Protein AF-A0A6G0J2D1-F1 (afdb_monomer_lite)

Organism: Larimichthys crocea (NCBI:txid215358)

Radius of gyration: 18.96 Å; chains: 1; bounding box: 69×43×44 Å

Sequence (160 aa):
MNDGLHVEVLFNKSWKICEEFKRITTVSLESTFLAKLDQCTPKLMALTQSKGGAAGLKMRHIKDMLLEDNTVERRREVAIRYLIVYLGEKEEELFKQYSDVEELDTDLLMQVMKIAIIGDRATIVVEGTKVLQRTHETNLTFHAPDLTRDVSPIHLGLVL

Secondary structure (DSSP, 8-state):
--SHHHHHHHHHHHHHHHHHHHHHHSS-HHHHHHHHHHHHHHHHHHGGGG--HHHHHHHHHHHHHHHH---HHHHHHHHHHHHHHHHT--HHHHEEEESSHHHHHHHGGG-SEEEEEETTEEEEEETTEEEE---SS-----PPP-GGG-----------

Foldseek 3Di:
DCPPPVVVVLVVPLVCVQVVCCVVVVDRPVVVVLVVLLVCLVVLLVCLVVDDDPLNVVLVLLVCQCVVPVDSQSSSLSSVCSVCSVVVHDLVLAEDEDQDVVRCLVCLQVDQWYFYDHPQDTFIRHNSGGNDDDDPDDDHTHDDRPPPPPDDPPPPPDDD

pLDDT: mean 75.9, std 18.06, range [34.91, 93.0]

Structure (mmCIF, N/CA/C/O backbone):
data_AF-A0A6G0J2D1-F1
#
_entry.id   AF-A0A6G0J2D1-F1
#
loop_
_atom_site.group_PDB
_atom_site.id
_atom_site.type_symbol
_atom_site.label_atom_id
_atom_site.label_alt_id
_atom_site.label_comp_id
_atom_site.label_asym_id
_atom_site.label_entity_id
_atom_site.label_seq_id
_atom_site.pdbx_PDB_ins_code
_atom_site.Cartn_x
_atom_site.Cartn_y
_atom_site.Cartn_z
_atom_site.occupancy
_atom_site.B_iso_or_equiv
_atom_site.auth_seq_id
_atom_site.auth_comp_id
_atom_site.auth_asym_id
_atom_site.auth_atom_id
_atom_site.pdbx_PDB_model_num
ATOM 1 N N . MET A 1 1 ? 30.981 12.252 -2.580 1.00 36.47 1 MET A N 1
ATOM 2 C CA . MET A 1 1 ? 31.331 11.515 -3.821 1.00 36.47 1 MET A CA 1
ATOM 3 C C . MET A 1 1 ? 31.354 10.010 -3.545 1.00 36.47 1 MET A C 1
ATOM 5 O O . MET A 1 1 ? 32.344 9.340 -3.792 1.00 36.47 1 MET A O 1
ATOM 9 N N . ASN A 1 2 ? 30.265 9.476 -2.998 1.00 43.22 2 ASN A N 1
ATOM 10 C CA . ASN A 1 2 ? 29.902 8.057 -3.044 1.00 43.22 2 ASN A CA 1
ATOM 11 C C . ASN A 1 2 ? 28.375 7.849 -2.901 1.00 43.22 2 ASN A C 1
ATOM 13 O O . ASN A 1 2 ? 27.895 6.793 -2.510 1.00 43.22 2 ASN A O 1
ATOM 17 N N . ASP A 1 3 ? 27.616 8.890 -3.229 1.00 50.34 3 ASP A N 1
ATOM 18 C CA . ASP A 1 3 ? 26.204 9.089 -2.923 1.00 50.34 3 ASP A CA 1
ATOM 19 C C . ASP A 1 3 ? 25.314 8.516 -4.053 1.00 50.34 3 ASP A C 1
ATOM 21 O O . ASP A 1 3 ? 24.164 8.148 -3.841 1.00 50.34 3 ASP A O 1
ATOM 25 N N . GLY A 1 4 ? 25.868 8.394 -5.269 1.00 41.75 4 GLY A N 1
ATOM 26 C CA . GLY A 1 4 ? 25.151 7.930 -6.464 1.00 41.75 4 GLY A CA 1
ATOM 27 C C . GLY A 1 4 ? 25.092 6.409 -6.637 1.00 41.75 4 GLY A C 1
ATOM 28 O O . GLY A 1 4 ? 24.157 5.901 -7.249 1.00 41.75 4 GLY A O 1
ATOM 29 N N . LEU A 1 5 ? 26.041 5.661 -6.061 1.00 41.81 5 LEU A N 1
ATOM 30 C CA . LEU A 1 5 ? 26.138 4.210 -6.269 1.00 41.81 5 LEU A CA 1
ATOM 31 C C . LEU A 1 5 ? 25.053 3.432 -5.501 1.00 41.81 5 LEU A C 1
ATOM 33 O O . LEU A 1 5 ? 24.626 2.362 -5.924 1.00 41.81 5 LEU A O 1
ATOM 37 N N . HIS A 1 6 ? 24.585 3.969 -4.372 1.00 49.09 6 HIS A N 1
ATOM 38 C CA . HIS A 1 6 ? 23.617 3.287 -3.508 1.00 49.09 6 HIS A CA 1
ATOM 39 C C . HIS A 1 6 ? 22.182 3.361 -4.057 1.00 49.09 6 HIS A C 1
ATOM 41 O O . HIS A 1 6 ? 21.407 2.412 -3.915 1.00 49.09 6 HIS A O 1
ATOM 47 N N . VAL A 1 7 ? 21.843 4.461 -4.737 1.00 46.50 7 VAL A N 1
ATOM 48 C CA . VAL A 1 7 ? 20.530 4.666 -5.371 1.00 46.50 7 VAL A CA 1
ATOM 49 C C . VAL A 1 7 ? 20.382 3.781 -6.612 1.00 46.50 7 VAL A C 1
ATOM 51 O O . VAL A 1 7 ? 19.341 3.154 -6.807 1.00 46.50 7 VAL A O 1
ATOM 54 N N . GLU A 1 8 ? 21.446 3.644 -7.407 1.00 41.06 8 GLU A N 1
ATOM 55 C CA . GLU A 1 8 ? 21.453 2.816 -8.619 1.00 41.06 8 GLU A CA 1
ATOM 56 C C . GLU A 1 8 ? 21.335 1.313 -8.300 1.00 41.06 8 GLU A C 1
ATOM 58 O O . GLU A 1 8 ? 20.630 0.572 -8.987 1.00 41.06 8 GLU A O 1
ATOM 63 N N . VAL A 1 9 ? 21.946 0.854 -7.201 1.00 46.97 9 VAL A N 1
ATOM 64 C CA . VAL A 1 9 ? 21.872 -0.552 -6.761 1.00 46.97 9 VAL A CA 1
ATOM 65 C C . VAL A 1 9 ? 20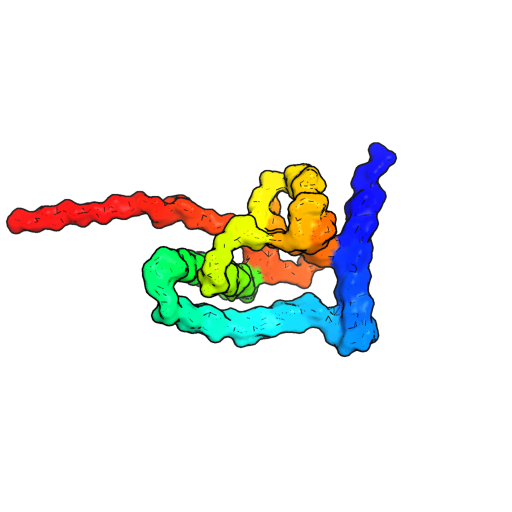.478 -0.930 -6.243 1.00 46.97 9 VAL A C 1
ATOM 67 O O . VAL A 1 9 ? 20.034 -2.057 -6.478 1.00 46.97 9 VAL A O 1
ATOM 70 N N . LEU A 1 10 ? 19.770 -0.016 -5.570 1.00 46.50 10 LEU A N 1
ATOM 71 C CA . LEU A 1 10 ? 18.407 -0.264 -5.078 1.00 46.50 10 LEU A CA 1
ATOM 72 C C . LEU A 1 10 ? 17.378 -0.252 -6.215 1.00 46.50 10 LEU A C 1
ATOM 74 O O . LEU A 1 10 ? 16.563 -1.172 -6.298 1.00 46.50 10 LEU A O 1
ATOM 78 N N . PHE A 1 11 ? 17.480 0.712 -7.135 1.00 50.34 11 PHE A N 1
ATOM 79 C CA . PHE A 1 11 ? 16.632 0.791 -8.331 1.00 50.34 11 PHE A CA 1
ATOM 80 C C . PHE A 1 11 ? 16.737 -0.476 -9.202 1.00 50.34 11 PHE A C 1
ATOM 82 O O . PHE A 1 11 ? 15.752 -0.969 -9.749 1.00 50.34 11 PHE A O 1
ATOM 89 N N . ASN A 1 12 ? 17.931 -1.069 -9.260 1.00 56.00 12 ASN A N 1
ATOM 90 C CA . ASN A 1 12 ? 18.205 -2.276 -10.033 1.00 56.00 12 ASN A CA 1
ATOM 91 C C . ASN A 1 12 ? 17.481 -3.526 -9.490 1.00 56.00 12 ASN A C 1
ATOM 93 O O . ASN A 1 12 ? 17.122 -4.415 -10.259 1.00 56.00 12 ASN A O 1
ATOM 97 N N . LYS A 1 13 ? 17.247 -3.634 -8.176 1.00 61.44 13 LYS A N 1
ATOM 98 C CA . LYS A 1 13 ? 16.689 -4.865 -7.583 1.00 61.44 13 LYS A CA 1
ATOM 99 C C . LYS A 1 13 ? 15.203 -5.052 -7.873 1.00 61.44 13 LYS A C 1
ATOM 101 O O . LYS A 1 13 ? 14.781 -6.167 -8.169 1.00 61.44 13 LYS A O 1
ATOM 106 N N . SER A 1 14 ? 14.415 -3.989 -7.794 1.00 64.06 14 SER A N 1
ATOM 107 C CA . SER A 1 14 ? 12.964 -4.081 -7.951 1.00 64.06 14 SER A CA 1
ATOM 108 C C . SER A 1 14 ? 12.528 -4.216 -9.405 1.00 64.06 14 SER A C 1
ATOM 110 O O . SER A 1 14 ? 11.721 -5.089 -9.725 1.00 64.06 14 SER A O 1
ATOM 112 N N . TRP A 1 15 ? 13.155 -3.444 -10.296 1.00 68.94 15 TRP A N 1
ATOM 113 C CA . TRP A 1 15 ? 13.027 -3.609 -11.741 1.00 68.94 15 TRP A CA 1
ATOM 114 C C . TRP A 1 15 ? 13.345 -5.047 -12.164 1.00 68.94 15 TRP A C 1
ATOM 116 O O . TRP A 1 15 ? 12.557 -5.666 -12.880 1.00 68.94 15 TRP A O 1
ATOM 126 N N . LYS A 1 16 ? 14.445 -5.616 -11.643 1.00 74.62 16 LYS A N 1
ATOM 127 C CA . LYS A 1 16 ? 14.799 -7.020 -11.882 1.00 74.62 16 LYS A CA 1
ATOM 128 C C . LYS A 1 16 ? 13.681 -7.961 -11.465 1.00 74.62 16 LYS A C 1
ATOM 130 O O . LYS A 1 16 ? 13.305 -8.801 -12.261 1.00 74.62 16 LYS A O 1
ATOM 135 N N . ILE A 1 17 ? 13.095 -7.823 -10.277 1.00 78.19 17 ILE A N 1
ATOM 136 C CA . ILE A 1 17 ? 11.993 -8.711 -9.858 1.00 78.19 17 ILE A CA 1
ATOM 137 C C . ILE A 1 17 ? 10.827 -8.650 -10.854 1.00 78.19 17 ILE A C 1
ATOM 139 O O . ILE A 1 17 ? 10.325 -9.695 -11.269 1.00 78.19 17 ILE A O 1
ATOM 143 N N . CYS A 1 18 ? 10.422 -7.451 -11.278 1.00 78.44 18 CYS A N 1
ATOM 144 C CA . CYS A 1 18 ? 9.343 -7.281 -12.250 1.00 78.44 18 CYS A CA 1
ATOM 145 C C . CYS A 1 18 ? 9.682 -7.888 -13.623 1.00 78.44 18 CYS A C 1
ATOM 147 O O . CYS A 1 18 ? 8.833 -8.562 -14.215 1.00 78.44 18 CYS A O 1
ATOM 149 N N . GLU A 1 19 ? 10.904 -7.693 -14.123 1.00 82.62 19 GLU A N 1
ATOM 150 C CA . GLU A 1 19 ? 11.353 -8.279 -15.391 1.00 82.62 19 GLU A CA 1
ATOM 151 C C . GLU A 1 19 ? 11.512 -9.795 -15.322 1.00 82.62 19 GLU A C 1
ATOM 153 O O . GLU A 1 19 ? 11.042 -10.496 -16.216 1.00 82.62 19 GLU A O 1
ATOM 158 N N . GLU A 1 20 ? 12.125 -10.318 -14.263 1.00 83.69 20 GLU A N 1
ATOM 159 C CA . GLU A 1 20 ? 12.314 -11.753 -14.055 1.00 83.69 20 GLU A CA 1
ATOM 160 C C . GLU A 1 20 ? 10.958 -12.454 -13.931 1.00 83.69 20 GLU A C 1
ATOM 162 O O . GLU A 1 20 ? 10.719 -13.471 -14.588 1.00 83.69 20 GLU A O 1
ATOM 167 N N . PHE A 1 21 ? 10.033 -11.869 -13.158 1.00 83.81 21 PHE A N 1
ATOM 168 C CA . PHE A 1 21 ? 8.664 -12.361 -13.051 1.00 83.81 21 PHE A CA 1
ATOM 169 C C . PHE A 1 21 ? 7.990 -12.380 -14.423 1.00 83.81 21 PHE A C 1
ATOM 171 O O . PHE A 1 21 ? 7.428 -13.406 -14.813 1.00 83.81 21 PHE A O 1
ATOM 178 N N . LYS A 1 22 ? 8.087 -11.288 -15.192 1.00 84.56 22 LYS A N 1
ATOM 179 C CA . LYS A 1 22 ? 7.507 -11.207 -16.538 1.00 84.56 22 LYS A CA 1
ATOM 180 C C . LYS A 1 22 ? 8.147 -12.197 -17.504 1.00 84.56 22 LYS A C 1
ATOM 182 O O . LYS A 1 22 ? 7.429 -12.804 -18.291 1.00 84.56 22 LYS A O 1
ATOM 187 N N . ARG A 1 23 ? 9.462 -12.402 -17.452 1.00 90.81 23 ARG A N 1
ATOM 188 C CA . ARG A 1 23 ? 10.163 -13.342 -18.335 1.00 90.81 23 ARG A CA 1
ATOM 189 C C . ARG A 1 23 ? 9.748 -14.787 -18.064 1.00 90.81 23 ARG A C 1
ATOM 191 O O . ARG A 1 23 ? 9.549 -15.535 -19.014 1.00 90.81 23 ARG A O 1
ATOM 198 N N . ILE A 1 24 ? 9.611 -15.172 -16.794 1.00 91.44 24 ILE A N 1
ATOM 199 C CA . ILE A 1 24 ? 9.246 -16.541 -16.397 1.00 91.44 24 ILE A CA 1
ATOM 200 C C . ILE A 1 24 ? 7.757 -16.804 -16.626 1.00 91.44 24 ILE A C 1
ATOM 202 O O . ILE A 1 24 ? 7.383 -17.835 -17.176 1.00 91.44 24 ILE A O 1
ATOM 206 N N . THR A 1 25 ? 6.899 -15.882 -16.188 1.00 86.25 25 THR A N 1
ATOM 207 C CA . THR A 1 25 ? 5.444 -16.097 -16.173 1.00 86.25 25 THR A CA 1
ATOM 208 C C . THR A 1 25 ? 4.751 -15.607 -17.438 1.00 86.25 25 THR A C 1
ATOM 210 O O . THR A 1 25 ? 3.581 -15.916 -17.639 1.00 86.25 25 THR A O 1
ATOM 213 N N . THR A 1 26 ? 5.437 -14.831 -18.284 1.00 87.19 26 THR A N 1
ATOM 214 C CA . THR A 1 26 ? 4.877 -14.042 -19.403 1.00 87.19 26 THR A CA 1
ATOM 215 C C . THR A 1 26 ? 3.864 -12.969 -18.982 1.00 87.19 26 THR A C 1
ATOM 217 O O . THR A 1 26 ? 3.297 -12.274 -19.824 1.00 87.19 26 THR A O 1
ATOM 220 N N . VAL A 1 27 ? 3.671 -12.775 -17.674 1.00 86.50 27 VAL A N 1
ATOM 221 C CA . VAL A 1 27 ? 2.679 -11.879 -17.078 1.00 86.50 27 VAL A CA 1
ATOM 222 C C . VAL A 1 27 ? 3.387 -10.703 -16.408 1.00 86.50 27 VAL A C 1
ATOM 224 O O . VAL A 1 27 ? 4.333 -10.877 -15.648 1.00 86.50 27 VAL A O 1
ATOM 227 N N . SER A 1 28 ? 2.931 -9.474 -16.660 1.00 83.88 28 SER A N 1
ATOM 228 C CA . SER A 1 28 ? 3.443 -8.300 -15.939 1.00 83.88 28 SER A CA 1
ATOM 229 C C . SER A 1 28 ? 2.853 -8.266 -14.528 1.00 83.88 28 SER A C 1
ATOM 231 O O . SER A 1 28 ? 1.637 -8.143 -14.370 1.00 83.88 28 SER A O 1
ATOM 233 N N . LEU A 1 29 ? 3.718 -8.363 -13.512 1.00 80.88 29 LEU A N 1
ATOM 234 C CA . LEU A 1 29 ? 3.322 -8.377 -12.102 1.00 80.88 29 LEU A CA 1
ATOM 235 C C . LEU A 1 29 ? 2.526 -7.123 -11.720 1.00 80.88 29 LEU A C 1
ATOM 237 O O . LEU A 1 29 ? 1.414 -7.236 -11.213 1.00 80.88 29 LEU A O 1
ATOM 241 N N . GLU A 1 30 ? 3.074 -5.942 -12.017 1.00 78.38 30 GLU A N 1
ATOM 242 C CA . GLU A 1 30 ? 2.474 -4.652 -11.665 1.00 78.38 30 GLU A CA 1
ATOM 243 C C . GLU A 1 30 ? 1.104 -4.462 -12.325 1.00 78.38 30 GLU A C 1
ATOM 245 O O . GLU A 1 30 ? 0.108 -4.260 -11.632 1.00 78.38 30 GLU A O 1
ATOM 250 N N . SER A 1 31 ? 1.014 -4.603 -13.652 1.00 81.62 31 SER A N 1
ATOM 251 C CA . SER A 1 31 ? -0.264 -4.421 -14.357 1.00 81.62 31 SER A CA 1
ATOM 252 C C . SER A 1 31 ? -1.317 -5.442 -13.921 1.00 81.62 31 SER A C 1
ATOM 254 O O . SER A 1 31 ? -2.488 -5.093 -13.773 1.00 81.62 31 SER A O 1
ATOM 256 N N . THR A 1 32 ? -0.910 -6.684 -13.643 1.00 85.12 32 THR A N 1
ATOM 257 C CA . THR A 1 32 ? -1.817 -7.730 -13.157 1.00 85.12 32 THR A CA 1
ATOM 258 C C . THR A 1 32 ? -2.309 -7.427 -11.752 1.00 85.12 32 THR A C 1
ATOM 260 O O . THR A 1 32 ? -3.504 -7.556 -11.489 1.00 85.12 32 THR A O 1
ATOM 263 N N . PHE A 1 33 ? -1.420 -6.997 -10.856 1.00 84.75 33 PHE A N 1
ATOM 264 C CA . PHE A 1 33 ? -1.786 -6.584 -9.507 1.00 84.75 33 PHE A CA 1
ATOM 265 C C . PHE A 1 33 ? -2.789 -5.427 -9.537 1.00 84.75 33 PHE A C 1
ATOM 267 O O . PHE A 1 33 ? -3.855 -5.534 -8.932 1.00 84.75 33 PHE A O 1
ATOM 274 N N . LEU A 1 34 ? -2.499 -4.367 -10.299 1.00 86.12 34 LEU A N 1
ATOM 275 C CA . LEU A 1 34 ? -3.381 -3.204 -10.422 1.00 86.12 34 LEU A CA 1
ATOM 276 C C . LEU A 1 34 ? -4.738 -3.578 -11.028 1.00 86.12 34 LEU A C 1
ATOM 278 O O . LEU A 1 34 ? -5.773 -3.192 -10.491 1.00 86.12 34 LEU A O 1
ATOM 282 N N . ALA A 1 35 ? -4.757 -4.399 -12.081 1.00 88.00 35 ALA A N 1
ATOM 283 C CA . ALA A 1 35 ? -6.001 -4.867 -12.689 1.00 88.00 35 ALA A CA 1
ATOM 284 C C . ALA A 1 35 ? -6.838 -5.722 -11.722 1.00 88.00 35 ALA A C 1
ATOM 286 O O . ALA A 1 35 ? -8.065 -5.605 -11.680 1.00 88.00 35 ALA A O 1
ATOM 287 N N . LYS A 1 36 ? -6.193 -6.578 -10.918 1.00 90.06 36 LYS A N 1
ATOM 288 C CA . LYS A 1 36 ? -6.875 -7.372 -9.885 1.00 90.06 36 LYS A CA 1
ATOM 289 C C . LYS A 1 36 ? -7.393 -6.499 -8.748 1.00 90.06 36 LYS A C 1
ATOM 291 O O . LYS A 1 36 ? -8.510 -6.729 -8.287 1.00 90.06 36 LYS A O 1
ATOM 296 N N . LEU A 1 37 ? -6.630 -5.490 -8.333 1.00 89.94 37 LEU A N 1
ATOM 297 C CA . LEU A 1 37 ? -7.064 -4.512 -7.341 1.00 89.94 37 LEU A CA 1
ATOM 298 C C . LEU A 1 37 ? -8.310 -3.762 -7.831 1.00 89.94 37 LEU A C 1
ATOM 300 O O . LEU A 1 37 ? -9.316 -3.723 -7.121 1.00 89.94 37 LEU A O 1
ATOM 304 N N . ASP A 1 38 ? -8.296 -3.267 -9.070 1.00 91.88 38 ASP A N 1
ATOM 305 C CA . ASP A 1 38 ? -9.443 -2.588 -9.687 1.00 91.88 38 ASP A CA 1
ATOM 306 C C . ASP A 1 38 ? -10.671 -3.502 -9.760 1.00 91.88 38 ASP A C 1
ATOM 308 O O . ASP A 1 38 ? -11.774 -3.104 -9.384 1.00 91.88 38 ASP A O 1
ATOM 312 N N . GLN A 1 39 ? -10.480 -4.758 -10.175 1.00 93.00 39 GLN A N 1
ATOM 313 C CA . GLN A 1 39 ? -11.550 -5.754 -10.257 1.00 93.00 39 GLN A CA 1
ATOM 314 C C . GLN A 1 39 ? -12.193 -6.041 -8.888 1.00 93.00 39 GLN A C 1
ATOM 316 O O . GLN A 1 39 ? -13.404 -6.264 -8.798 1.00 93.00 39 GLN A O 1
ATOM 321 N N . CYS A 1 40 ? -11.396 -6.057 -7.819 1.00 89.56 40 CYS A N 1
ATOM 322 C CA . CYS A 1 40 ? -11.861 -6.340 -6.460 1.00 89.56 40 CYS A CA 1
ATOM 323 C C . CYS A 1 40 ? -12.437 -5.108 -5.745 1.00 89.56 40 CYS A C 1
ATOM 325 O O . CYS A 1 40 ? -13.256 -5.265 -4.835 1.00 89.56 40 CYS A O 1
ATOM 327 N N . THR A 1 41 ? -12.057 -3.899 -6.162 1.00 90.38 41 THR A N 1
ATOM 328 C CA . THR A 1 41 ? -12.391 -2.637 -5.483 1.00 90.38 41 THR A CA 1
ATOM 329 C C . THR A 1 41 ? -13.895 -2.456 -5.216 1.00 90.38 41 THR A C 1
ATOM 331 O O . THR A 1 41 ? -14.252 -2.209 -4.061 1.00 90.38 41 THR A O 1
ATOM 334 N N . PRO A 1 42 ? -14.813 -2.653 -6.188 1.00 89.00 42 PRO A N 1
ATOM 335 C CA . PRO A 1 42 ? -16.247 -2.492 -5.936 1.00 89.00 42 PRO A CA 1
ATOM 336 C C . PRO A 1 42 ? -16.782 -3.437 -4.854 1.00 89.00 42 PRO A C 1
ATOM 338 O O . PRO A 1 42 ? -17.602 -3.040 -4.027 1.00 89.00 42 PRO A O 1
ATOM 341 N N . LYS A 1 43 ? -16.293 -4.686 -4.828 1.00 88.06 43 LYS A N 1
ATOM 342 C CA . LYS A 1 43 ? -16.691 -5.676 -3.817 1.00 88.06 43 LYS A CA 1
ATOM 343 C C . LYS A 1 43 ? -16.187 -5.271 -2.438 1.00 88.06 43 LYS A C 1
ATOM 345 O O . LYS A 1 43 ? -16.950 -5.322 -1.481 1.00 88.06 43 LYS A O 1
ATOM 350 N N . LEU A 1 44 ? -14.938 -4.821 -2.346 1.00 85.75 44 LEU A N 1
ATOM 351 C CA . LEU A 1 44 ? -14.343 -4.377 -1.088 1.00 85.75 44 LEU A CA 1
ATOM 352 C C . LEU A 1 44 ? -15.076 -3.157 -0.507 1.00 85.75 44 LEU A C 1
ATOM 354 O O . LEU A 1 44 ? -15.380 -3.124 0.683 1.00 85.75 44 LEU A O 1
ATOM 358 N N . MET A 1 45 ? -15.454 -2.201 -1.359 1.00 82.75 45 MET A N 1
ATOM 359 C CA . MET A 1 45 ? -16.248 -1.035 -0.954 1.00 82.75 45 MET A CA 1
ATOM 360 C C . MET A 1 45 ? -17.667 -1.407 -0.496 1.00 82.75 45 MET A C 1
ATOM 362 O O . MET A 1 45 ? -18.239 -0.722 0.353 1.00 82.75 45 MET A O 1
ATOM 366 N N . ALA A 1 46 ? -18.246 -2.495 -1.009 1.00 83.75 46 ALA A N 1
ATOM 367 C CA . ALA A 1 46 ? -19.550 -2.984 -0.560 1.00 83.75 46 ALA A CA 1
ATOM 368 C C . ALA A 1 46 ? -19.500 -3.632 0.841 1.00 83.75 46 ALA A C 1
ATOM 370 O O . ALA A 1 46 ? -20.479 -3.554 1.582 1.00 83.75 46 ALA A O 1
ATOM 371 N N . LEU A 1 47 ? -18.352 -4.194 1.248 1.00 77.69 47 LEU A N 1
ATOM 372 C CA . LEU A 1 47 ? -18.158 -4.812 2.574 1.00 77.69 47 LEU A CA 1
ATOM 373 C C . LEU A 1 47 ? -18.190 -3.802 3.739 1.00 77.69 47 LEU A C 1
ATOM 375 O O . LEU A 1 47 ? -18.269 -4.196 4.900 1.00 77.69 47 LEU A O 1
ATOM 379 N N . THR A 1 48 ? -18.190 -2.497 3.451 1.00 70.44 48 THR A N 1
ATOM 380 C CA . THR A 1 48 ? -18.459 -1.429 4.437 1.00 70.44 48 THR A CA 1
ATOM 381 C C . THR A 1 48 ? -19.687 -1.677 5.284 1.00 70.44 48 THR A C 1
ATOM 383 O O . THR A 1 48 ? -19.675 -1.438 6.488 1.00 70.44 48 THR A O 1
ATOM 386 N N . GLN A 1 49 ? -20.766 -2.109 4.636 1.00 68.81 49 GLN A N 1
ATOM 387 C CA . GLN A 1 49 ? -22.095 -2.123 5.232 1.00 68.81 49 GLN A CA 1
ATOM 388 C C . GLN A 1 49 ? -22.211 -3.197 6.316 1.00 68.81 49 GLN A C 1
ATOM 390 O O . GLN A 1 49 ? -23.082 -3.102 7.175 1.00 68.81 49 GLN A O 1
ATOM 395 N N . SER A 1 50 ? -21.308 -4.185 6.313 1.00 74.75 50 SER A N 1
ATOM 396 C CA . SER A 1 50 ? -21.271 -5.245 7.319 1.00 74.75 50 SER A CA 1
ATOM 397 C C . SER A 1 50 ? -20.481 -4.885 8.581 1.00 74.75 50 SER A C 1
ATOM 399 O O . SER A 1 50 ? -20.574 -5.617 9.564 1.00 74.75 50 SER A O 1
ATOM 401 N N . LYS A 1 51 ? -19.694 -3.795 8.588 1.00 77.94 51 LYS A N 1
ATOM 402 C CA . LYS A 1 51 ? -18.928 -3.358 9.770 1.00 77.94 51 LYS A CA 1
ATOM 403 C C . LYS A 1 51 ? -19.596 -2.158 10.450 1.00 77.94 51 LYS A C 1
ATOM 405 O O . LYS A 1 51 ? -19.778 -1.104 9.849 1.00 77.94 51 LYS A O 1
ATOM 410 N N . GLY A 1 52 ? -19.921 -2.313 11.733 1.00 81.75 52 GLY A N 1
ATOM 411 C CA . GLY A 1 52 ? -20.366 -1.228 12.614 1.00 81.75 52 GLY A CA 1
ATOM 412 C C . GLY A 1 52 ? -19.232 -0.629 13.458 1.00 81.75 52 GLY A C 1
ATOM 413 O O . GLY A 1 52 ? -18.057 -0.963 13.290 1.00 81.75 52 GLY A O 1
ATOM 414 N N . GLY A 1 53 ? -19.594 0.248 14.399 1.00 87.56 53 GLY A N 1
ATOM 415 C CA . GLY A 1 53 ? -18.672 0.813 15.392 1.00 87.56 53 GLY A CA 1
ATOM 416 C C . GLY A 1 53 ? -17.535 1.653 14.796 1.00 87.56 53 GLY A C 1
ATOM 417 O O . GLY A 1 53 ? -17.668 2.234 13.719 1.00 87.56 53 GLY A O 1
ATOM 418 N N . ALA A 1 54 ? -16.400 1.707 15.499 1.00 87.19 54 ALA A N 1
ATOM 419 C CA . ALA A 1 54 ? -15.255 2.541 15.123 1.00 87.19 54 ALA A CA 1
ATOM 420 C C . ALA A 1 54 ? -14.670 2.191 13.742 1.00 87.19 54 ALA A C 1
ATOM 422 O O . ALA A 1 54 ? -14.319 3.084 12.976 1.00 87.19 54 ALA A O 1
ATOM 423 N N . ALA A 1 55 ? -14.604 0.901 13.390 1.00 85.56 55 ALA A N 1
ATOM 424 C CA . ALA A 1 55 ? -14.107 0.474 12.082 1.00 85.56 55 ALA A CA 1
ATOM 425 C C . ALA A 1 55 ? -15.049 0.905 10.944 1.00 85.56 55 ALA A C 1
ATOM 427 O O . ALA A 1 55 ? -14.580 1.388 9.918 1.00 85.56 55 ALA A O 1
ATOM 428 N N . GLY A 1 56 ? -16.369 0.800 11.146 1.00 87.44 56 GLY A N 1
ATOM 429 C CA . GLY A 1 56 ? -17.358 1.289 10.182 1.00 87.44 56 GLY A CA 1
ATOM 430 C C . GLY A 1 56 ? -17.284 2.806 9.970 1.00 87.44 56 GLY A C 1
ATOM 431 O O . GLY A 1 56 ? -17.392 3.269 8.836 1.00 87.44 56 GLY A O 1
ATOM 432 N N . LEU A 1 57 ? -17.041 3.580 11.036 1.00 87.94 57 LEU A N 1
ATOM 433 C CA . LEU A 1 57 ? -16.829 5.032 10.945 1.00 87.94 57 LEU A CA 1
ATOM 434 C C . LEU A 1 57 ? -15.563 5.378 10.151 1.00 87.94 57 LEU A C 1
ATOM 436 O O . LEU A 1 57 ? -15.638 6.173 9.218 1.00 87.94 57 LEU A O 1
ATOM 440 N N . LYS A 1 58 ? -14.431 4.724 10.448 1.00 88.44 58 LYS A N 1
ATOM 441 C CA . LYS A 1 58 ? -13.184 4.907 9.685 1.00 88.44 58 LYS A CA 1
ATOM 442 C C . LYS A 1 58 ? -13.362 4.575 8.205 1.00 88.44 58 LYS A C 1
ATOM 444 O O . LYS A 1 58 ? -12.939 5.340 7.349 1.00 88.44 58 LYS A O 1
ATOM 449 N N . MET A 1 59 ? -14.038 3.467 7.896 1.00 88.62 59 MET A N 1
ATOM 450 C CA . MET A 1 59 ? -14.334 3.087 6.514 1.00 88.62 59 MET A CA 1
ATOM 451 C C . MET A 1 59 ? -15.150 4.176 5.797 1.00 88.62 59 MET A C 1
ATOM 453 O O . MET A 1 59 ? -14.824 4.528 4.663 1.00 88.62 59 MET A O 1
ATOM 457 N N . ARG A 1 60 ? -16.170 4.763 6.440 1.00 88.00 60 ARG A N 1
ATOM 458 C CA . ARG A 1 60 ? -16.926 5.886 5.850 1.00 88.00 60 ARG A CA 1
ATOM 459 C C . ARG A 1 60 ? -16.027 7.085 5.548 1.00 88.00 60 ARG A C 1
ATOM 46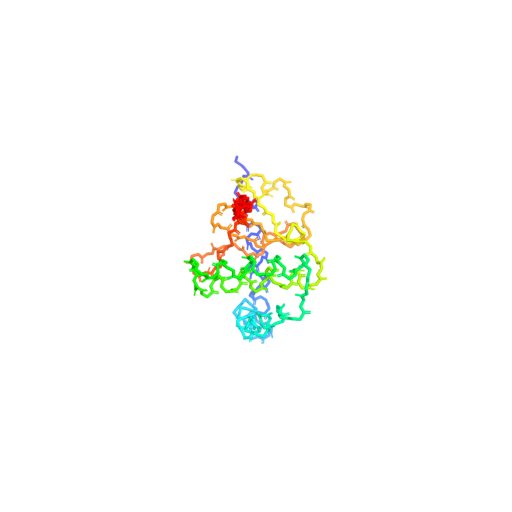1 O O . ARG A 1 60 ? -16.026 7.520 4.405 1.00 88.00 60 ARG A O 1
ATOM 468 N N . HIS A 1 61 ? -15.193 7.509 6.499 1.00 88.25 61 HIS A N 1
ATOM 469 C CA . HIS A 1 61 ? -14.241 8.611 6.291 1.00 88.25 61 HIS A CA 1
ATOM 470 C C . HIS A 1 61 ? -13.300 8.355 5.106 1.00 88.25 61 HIS A C 1
ATOM 472 O O . HIS A 1 61 ? -13.126 9.203 4.237 1.00 88.25 61 HIS A O 1
ATOM 478 N N . ILE A 1 62 ? -12.763 7.134 5.004 1.00 88.50 62 ILE A N 1
ATOM 479 C CA . ILE A 1 62 ? -11.916 6.731 3.873 1.00 88.50 62 ILE A CA 1
ATOM 480 C C . ILE A 1 62 ? -12.704 6.765 2.552 1.00 88.50 62 ILE A C 1
ATOM 482 O O . ILE A 1 62 ? -12.150 7.087 1.507 1.00 88.50 62 ILE A O 1
ATOM 486 N N . LYS A 1 63 ? -14.002 6.443 2.557 1.00 87.19 63 LYS A N 1
ATOM 487 C CA . LYS A 1 63 ? -14.838 6.520 1.348 1.00 87.19 63 LYS A CA 1
ATOM 488 C C . LYS A 1 63 ? -15.102 7.961 0.923 1.00 87.19 63 LYS A C 1
ATOM 490 O O . LYS A 1 63 ? -15.164 8.218 -0.278 1.00 87.19 63 LYS A O 1
ATOM 495 N N . ASP A 1 64 ? -15.228 8.881 1.873 1.00 89.19 64 ASP A N 1
ATOM 496 C CA . ASP A 1 64 ? -15.486 10.297 1.596 1.00 89.19 64 ASP A CA 1
ATOM 497 C C . ASP A 1 64 ? -14.326 10.958 0.833 1.00 89.19 64 ASP A C 1
ATOM 499 O O . ASP A 1 64 ? -14.541 11.908 0.084 1.00 89.19 64 ASP A O 1
ATOM 503 N N . MET A 1 65 ? -13.123 10.373 0.888 1.00 85.44 65 MET A N 1
ATOM 504 C CA . MET A 1 65 ? -11.985 10.733 0.031 1.00 85.44 65 MET A CA 1
ATOM 505 C C . MET A 1 65 ? -12.303 10.665 -1.475 1.00 85.44 65 MET A C 1
ATOM 507 O O . MET A 1 65 ? -11.629 11.334 -2.259 1.00 85.44 65 MET A O 1
ATOM 511 N N . LEU A 1 66 ? -13.307 9.869 -1.879 1.00 87.06 66 LEU A N 1
ATOM 512 C CA . LEU A 1 66 ? -13.779 9.763 -3.266 1.00 87.06 66 LEU A CA 1
ATOM 513 C C . LEU A 1 66 ? -14.747 10.874 -3.684 1.00 87.06 66 LEU A C 1
ATOM 515 O O . LEU A 1 66 ? -15.071 10.980 -4.867 1.00 87.06 66 LEU A O 1
ATOM 519 N N . LEU A 1 67 ? -15.261 11.659 -2.734 1.00 87.12 67 LEU A N 1
ATOM 520 C CA . LEU A 1 67 ? -16.134 12.796 -3.037 1.00 87.12 67 LEU A CA 1
ATOM 521 C C . LEU A 1 67 ? -15.330 13.978 -3.590 1.00 87.12 67 LEU A C 1
ATOM 523 O O . LEU A 1 67 ? -15.853 14.750 -4.386 1.00 87.12 67 LEU A O 1
ATOM 527 N N . GLU A 1 68 ? -14.070 14.100 -3.172 1.00 82.44 68 GLU A N 1
ATOM 528 C CA . GLU A 1 68 ? -13.154 15.165 -3.595 1.00 82.44 68 GLU A CA 1
ATOM 529 C C . GLU A 1 68 ? -12.458 14.838 -4.916 1.00 82.44 68 GLU A C 1
ATOM 531 O O . GLU A 1 68 ? -12.356 15.694 -5.791 1.00 82.44 68 GLU A O 1
ATOM 536 N N . ASP A 1 69 ? -12.004 13.593 -5.067 1.00 81.06 69 ASP A N 1
ATOM 537 C CA . ASP A 1 69 ? -11.364 13.084 -6.275 1.00 81.06 69 ASP A CA 1
ATOM 538 C C . ASP A 1 69 ? -11.759 11.615 -6.487 1.00 81.06 69 ASP A C 1
ATOM 540 O O . ASP A 1 69 ? -11.677 10.803 -5.573 1.00 81.06 69 ASP A O 1
ATOM 544 N N . ASN A 1 70 ? -12.186 11.246 -7.694 1.00 87.06 70 ASN A N 1
ATOM 545 C CA . ASN A 1 70 ? -12.591 9.877 -8.036 1.00 87.06 70 ASN A CA 1
ATOM 546 C C . ASN A 1 70 ? -11.807 9.340 -9.241 1.00 87.06 70 ASN A C 1
ATOM 548 O O . ASN A 1 70 ? -12.348 8.696 -10.150 1.00 87.06 70 ASN A O 1
ATOM 552 N N . THR A 1 71 ? -10.511 9.621 -9.259 1.00 88.50 71 THR A N 1
ATOM 553 C CA . THR A 1 71 ? -9.538 9.001 -10.160 1.00 88.50 71 THR A CA 1
ATOM 554 C C . THR A 1 71 ? -9.396 7.490 -9.895 1.00 88.50 71 THR A C 1
ATOM 556 O O . THR A 1 71 ? -9.812 6.966 -8.855 1.00 88.50 71 THR A O 1
ATOM 559 N N . VAL A 1 72 ? -8.843 6.740 -10.858 1.00 85.00 72 VAL A N 1
ATOM 560 C CA . VAL A 1 72 ? -8.574 5.291 -10.692 1.00 85.00 72 VAL A CA 1
ATOM 561 C C . VAL A 1 72 ? -7.617 5.073 -9.516 1.00 85.00 72 VAL A C 1
ATOM 563 O O . VAL A 1 72 ? -7.785 4.173 -8.699 1.00 85.00 72 VAL A O 1
ATOM 566 N N . GLU A 1 73 ? -6.664 5.978 -9.409 1.00 82.31 73 GLU A N 1
ATOM 567 C CA . GLU A 1 73 ? -5.605 6.093 -8.424 1.00 82.31 73 GLU A CA 1
ATOM 568 C C . GLU A 1 73 ? -6.189 6.170 -7.024 1.00 82.31 73 GLU A C 1
ATOM 570 O O . GLU A 1 73 ? -5.869 5.365 -6.149 1.00 82.31 73 GLU A O 1
ATOM 575 N N . ARG A 1 74 ? -7.114 7.117 -6.851 1.00 85.81 74 ARG A N 1
ATOM 576 C CA . ARG A 1 74 ? -7.792 7.364 -5.593 1.00 85.81 74 ARG A CA 1
ATOM 577 C C . ARG A 1 74 ? -8.664 6.183 -5.198 1.00 85.81 74 ARG A C 1
ATOM 579 O O . ARG A 1 74 ? -8.682 5.802 -4.032 1.00 85.81 74 ARG A O 1
ATOM 586 N N . ARG A 1 75 ? -9.328 5.532 -6.160 1.00 89.50 75 ARG A N 1
ATOM 587 C CA . ARG A 1 75 ? -10.073 4.289 -5.894 1.00 89.50 75 ARG A CA 1
ATOM 588 C C . ARG A 1 75 ? -9.167 3.159 -5.411 1.00 89.50 75 ARG A C 1
ATOM 590 O O . ARG A 1 75 ? -9.557 2.453 -4.483 1.00 89.50 75 ARG A O 1
ATOM 597 N N . ARG A 1 76 ? -7.977 3.003 -5.996 1.00 89.19 76 ARG A N 1
ATOM 598 C CA . ARG A 1 76 ? -6.982 2.008 -5.564 1.00 89.19 76 ARG A CA 1
ATOM 599 C C . ARG A 1 76 ? -6.427 2.325 -4.175 1.00 89.19 76 ARG A C 1
ATOM 601 O O . ARG A 1 76 ? -6.338 1.417 -3.353 1.00 89.19 76 ARG A O 1
ATOM 608 N N . GLU A 1 77 ? -6.119 3.592 -3.885 1.00 87.50 77 GLU A N 1
ATOM 609 C CA . GLU A 1 77 ? -5.735 4.038 -2.538 1.00 87.50 77 GLU A CA 1
ATOM 610 C C . GLU A 1 77 ? -6.819 3.679 -1.517 1.00 87.50 77 GLU A C 1
ATOM 612 O O . GLU A 1 77 ? -6.545 3.007 -0.519 1.00 87.50 77 GLU A O 1
ATOM 617 N N . VAL A 1 78 ? -8.058 4.093 -1.793 1.00 89.56 78 VAL A N 1
ATOM 618 C CA . VAL A 1 78 ? -9.207 3.835 -0.925 1.00 89.56 78 VAL A CA 1
ATOM 619 C C . VAL A 1 78 ? -9.381 2.337 -0.722 1.00 89.56 78 VAL A C 1
ATOM 621 O O . VAL A 1 78 ? -9.542 1.914 0.416 1.00 89.56 78 VAL A O 1
ATOM 624 N N . ALA A 1 79 ? -9.268 1.518 -1.771 1.00 91.44 79 ALA A N 1
ATOM 625 C CA . ALA A 1 79 ? -9.348 0.064 -1.659 1.00 91.44 79 ALA A CA 1
ATOM 626 C C . ALA A 1 79 ? -8.284 -0.520 -0.710 1.00 91.44 79 ALA A C 1
ATOM 628 O O . ALA A 1 79 ? -8.614 -1.339 0.146 1.00 91.44 79 ALA A O 1
ATOM 629 N N . ILE A 1 80 ? -7.024 -0.089 -0.805 1.00 91.00 80 ILE A N 1
ATOM 630 C CA . ILE A 1 80 ? -5.958 -0.601 0.070 1.00 91.00 80 ILE A CA 1
ATOM 631 C C . ILE A 1 80 ? -6.205 -0.187 1.529 1.00 91.00 80 ILE A C 1
ATOM 633 O O . ILE A 1 80 ? -6.159 -1.040 2.416 1.00 91.00 80 ILE A O 1
ATOM 637 N N . ARG A 1 81 ? -6.547 1.082 1.789 1.00 90.06 81 ARG A N 1
ATOM 638 C CA . ARG A 1 81 ? -6.899 1.561 3.144 1.00 90.06 81 ARG A CA 1
ATOM 639 C C . ARG A 1 81 ? -8.085 0.795 3.726 1.00 90.06 81 ARG A C 1
ATOM 641 O O . ARG A 1 81 ? -8.081 0.394 4.889 1.00 90.06 81 ARG A O 1
ATOM 648 N N . TYR A 1 82 ? -9.077 0.525 2.885 1.00 89.75 82 TYR A N 1
ATOM 649 C CA . TYR A 1 82 ? -10.227 -0.299 3.223 1.00 89.75 82 TYR A CA 1
ATOM 650 C C . TYR A 1 82 ? -9.851 -1.699 3.679 1.00 89.75 82 TYR A C 1
ATOM 652 O O . TYR A 1 82 ? -10.401 -2.183 4.667 1.00 89.75 82 TYR A O 1
ATOM 660 N N . LEU A 1 83 ? -8.942 -2.350 2.952 1.00 90.00 83 LEU A N 1
ATOM 661 C CA . LEU A 1 83 ? -8.499 -3.701 3.264 1.00 90.00 83 LEU A CA 1
ATOM 662 C C . LEU A 1 83 ? -7.855 -3.754 4.653 1.00 90.00 83 LEU A C 1
ATOM 664 O O . LEU A 1 83 ? -8.243 -4.596 5.457 1.00 90.00 83 LEU A O 1
ATOM 668 N N . ILE A 1 84 ? -6.969 -2.805 4.961 1.00 90.94 84 ILE A N 1
ATOM 669 C CA . ILE A 1 84 ? -6.296 -2.696 6.264 1.00 90.94 84 ILE A CA 1
ATOM 670 C C . ILE A 1 84 ? -7.311 -2.543 7.403 1.00 90.94 84 ILE A C 1
ATOM 672 O O . ILE A 1 84 ? -7.356 -3.360 8.326 1.00 90.94 84 ILE A O 1
ATOM 676 N N . VAL A 1 85 ? -8.232 -1.581 7.290 1.00 89.38 85 VAL A N 1
ATOM 677 C CA . VAL A 1 85 ? -9.273 -1.373 8.314 1.00 89.38 85 VAL A CA 1
ATOM 678 C C . VAL A 1 85 ? -10.236 -2.565 8.406 1.00 89.38 85 VAL A C 1
ATOM 680 O O . VAL A 1 85 ? -10.742 -2.898 9.487 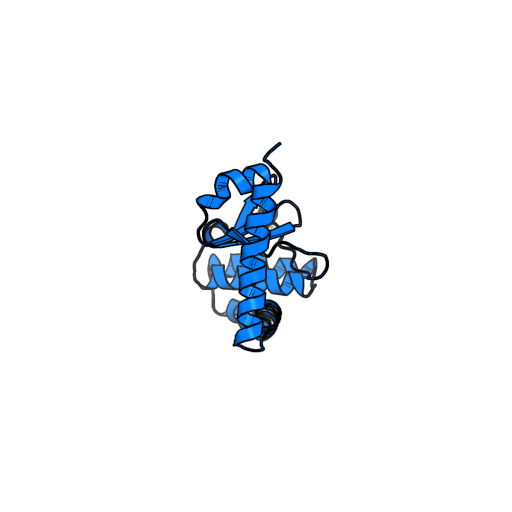1.00 89.38 85 VAL A O 1
ATOM 683 N N . TYR A 1 86 ? -10.515 -3.245 7.293 1.00 87.31 86 TYR A N 1
ATOM 684 C CA . TYR A 1 86 ? -11.352 -4.442 7.285 1.00 87.31 86 TYR A CA 1
ATOM 685 C C . TYR A 1 86 ? -10.689 -5.606 8.034 1.00 87.31 86 TYR A C 1
ATOM 687 O O . TYR A 1 86 ? -11.361 -6.242 8.850 1.00 87.31 86 TYR A O 1
ATOM 695 N N . LEU A 1 87 ? -9.383 -5.815 7.852 1.00 89.00 87 LEU A N 1
ATOM 696 C CA . LEU A 1 87 ? -8.598 -6.826 8.571 1.00 89.00 87 LEU A CA 1
ATOM 697 C C . LEU A 1 87 ? -8.402 -6.499 10.062 1.00 89.00 87 LEU A C 1
ATOM 699 O O . LEU A 1 87 ? -8.045 -7.377 10.839 1.00 89.00 87 LEU A O 1
ATOM 703 N N . GLY A 1 88 ? -8.729 -5.273 10.488 1.00 88.75 88 GLY A N 1
ATOM 704 C CA . GLY A 1 88 ? -8.571 -4.828 11.877 1.00 88.75 88 GLY A CA 1
ATOM 705 C C . GLY A 1 88 ? -7.170 -4.306 12.190 1.00 88.75 88 GLY A C 1
ATOM 706 O O . GLY A 1 88 ? -6.880 -4.006 13.347 1.00 88.75 88 GLY A O 1
ATOM 707 N N . GLU A 1 89 ? -6.344 -4.169 11.159 1.00 90.38 89 GLU A N 1
ATOM 708 C CA . GLU A 1 89 ? -5.024 -3.557 11.204 1.00 90.38 89 GLU A CA 1
ATOM 709 C C . GLU A 1 89 ? -5.150 -2.030 11.204 1.00 90.38 89 GLU A C 1
ATOM 711 O O . GLU A 1 89 ? -6.189 -1.449 10.847 1.00 90.38 89 GLU A O 1
ATOM 716 N N . LYS A 1 90 ? -4.086 -1.360 11.639 1.00 88.19 90 LYS A N 1
ATOM 717 C CA . LYS A 1 90 ? -4.024 0.100 11.637 1.00 88.19 90 LYS A CA 1
ATOM 718 C C . LYS A 1 90 ? -3.386 0.599 10.354 1.00 88.19 90 LYS A C 1
ATOM 720 O O . LYS A 1 90 ? -2.444 0.007 9.841 1.00 88.19 90 LYS A O 1
ATOM 725 N N . GLU A 1 91 ? -3.843 1.746 9.862 1.00 88.25 91 GLU A N 1
ATOM 726 C CA . GLU A 1 91 ? -3.251 2.344 8.664 1.00 88.25 91 GLU A CA 1
ATOM 727 C C . GLU A 1 91 ? -1.763 2.625 8.862 1.00 88.25 91 GLU A C 1
ATOM 729 O O . GLU A 1 91 ? -0.994 2.391 7.944 1.00 88.25 91 GLU A O 1
ATOM 734 N N . GLU A 1 92 ? -1.330 2.995 10.068 1.00 88.31 92 GLU A N 1
ATOM 735 C CA . GLU A 1 92 ? 0.085 3.231 10.384 1.00 88.31 92 GLU A CA 1
ATOM 736 C C . GLU A 1 92 ? 0.957 1.961 10.290 1.00 88.31 92 GLU A C 1
ATOM 738 O O . GLU A 1 92 ? 2.185 2.047 10.186 1.00 88.31 92 GLU A O 1
ATOM 743 N N . GLU A 1 93 ? 0.354 0.765 10.311 1.00 89.06 93 GLU A N 1
ATOM 744 C CA . GLU A 1 93 ? 1.060 -0.508 10.123 1.00 89.06 93 GLU A CA 1
ATOM 745 C C . GLU A 1 93 ? 1.465 -0.723 8.663 1.00 89.06 93 GLU A C 1
ATOM 747 O O . GLU A 1 93 ? 2.512 -1.326 8.430 1.00 89.06 93 GLU A O 1
ATOM 752 N N .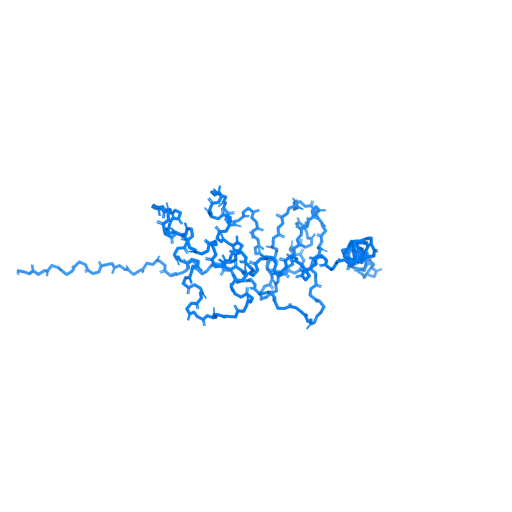 LEU A 1 94 ? 0.752 -0.125 7.703 1.00 91.88 94 LEU A N 1
ATOM 753 C CA . LEU A 1 94 ? 1.112 -0.172 6.284 1.00 91.88 94 LEU A CA 1
ATOM 754 C C . LEU A 1 94 ? 1.617 1.173 5.747 1.00 91.88 94 LEU A C 1
ATOM 756 O O . LEU A 1 94 ? 2.595 1.206 5.016 1.00 91.88 94 LEU A O 1
ATOM 760 N N . PHE A 1 95 ? 0.990 2.288 6.091 1.00 91.38 95 PHE A N 1
ATOM 761 C CA . PHE A 1 95 ? 1.320 3.619 5.594 1.00 91.38 95 PHE A CA 1
ATOM 762 C C . PHE A 1 95 ? 2.238 4.352 6.567 1.00 91.38 95 PHE A C 1
ATOM 764 O O . PHE A 1 95 ? 1.996 4.369 7.773 1.00 91.38 95 PHE A O 1
ATOM 771 N N . LYS A 1 96 ? 3.276 5.006 6.043 1.00 92.25 96 LYS A N 1
ATOM 772 C CA . LYS A 1 96 ? 4.123 5.903 6.833 1.00 92.25 96 LYS A CA 1
ATOM 773 C C . LYS A 1 96 ? 4.465 7.145 6.024 1.00 92.25 96 LYS A C 1
ATOM 775 O O . LYS A 1 96 ? 4.894 7.047 4.877 1.00 92.25 96 LYS A O 1
ATOM 780 N N . GLN A 1 97 ? 4.225 8.307 6.618 1.00 91.69 97 GLN A N 1
ATOM 781 C CA . GLN A 1 97 ? 4.567 9.587 6.018 1.00 91.69 97 GLN A CA 1
ATOM 782 C C . GLN A 1 97 ? 5.981 9.981 6.435 1.00 91.69 97 GLN A C 1
ATOM 784 O O . GLN A 1 97 ? 6.350 9.806 7.595 1.00 91.69 97 GLN A O 1
ATOM 789 N N . TYR A 1 98 ? 6.737 10.499 5.477 1.00 91.00 98 TYR A N 1
ATOM 790 C CA . TYR A 1 98 ? 8.092 10.997 5.655 1.00 91.00 98 TYR A CA 1
ATOM 791 C C . TYR A 1 98 ? 8.163 12.434 5.146 1.00 91.00 98 TYR A C 1
ATOM 793 O O . TYR A 1 98 ? 7.477 12.804 4.184 1.00 91.00 98 TYR A O 1
ATOM 801 N N . SER A 1 99 ? 8.986 13.239 5.804 1.00 90.75 99 SER A N 1
ATOM 802 C CA . SER A 1 99 ? 9.177 14.656 5.487 1.00 90.75 99 SER A CA 1
ATOM 803 C C . SER A 1 99 ? 9.937 14.821 4.172 1.00 90.75 99 SER A C 1
ATOM 805 O O . SER A 1 99 ? 9.585 15.655 3.338 1.00 90.75 99 SER A O 1
ATOM 807 N N . ASP A 1 100 ? 10.944 13.975 3.964 1.00 88.69 100 ASP A N 1
ATOM 808 C CA . ASP A 1 100 ? 11.822 13.983 2.804 1.00 88.69 100 ASP A CA 1
ATOM 809 C C . ASP A 1 100 ? 12.410 12.584 2.533 1.00 88.69 100 ASP A C 1
ATOM 811 O O . ASP A 1 100 ? 12.055 11.577 3.153 1.00 88.69 100 ASP A O 1
ATOM 815 N N . VAL A 1 101 ? 13.280 12.512 1.523 1.00 86.88 101 VAL A N 1
ATOM 816 C CA . VAL A 1 101 ? 13.940 11.268 1.108 1.00 86.88 101 VAL A CA 1
ATOM 817 C C . VAL A 1 101 ? 14.992 10.821 2.126 1.00 86.88 101 VAL A C 1
ATOM 819 O O . VAL A 1 101 ? 15.214 9.620 2.261 1.00 86.88 101 VAL A O 1
ATOM 822 N N . GLU A 1 102 ? 15.606 11.752 2.853 1.00 90.38 102 GLU A N 1
ATOM 823 C CA . GLU A 1 102 ? 16.690 11.487 3.804 1.00 90.38 102 GLU A CA 1
ATOM 824 C C . GLU A 1 102 ? 16.150 10.794 5.064 1.00 90.38 102 GLU A C 1
ATOM 826 O O . GLU A 1 102 ? 16.728 9.807 5.534 1.00 90.38 102 GLU A O 1
ATOM 831 N N . GLU A 1 103 ? 14.993 11.241 5.560 1.00 92.38 103 GLU A N 1
ATOM 832 C CA . GLU A 1 103 ? 14.260 10.584 6.643 1.00 92.38 103 GLU A CA 1
ATOM 833 C C . GLU A 1 103 ? 13.846 9.161 6.241 1.00 92.38 103 GLU A C 1
ATOM 835 O O . GLU A 1 103 ? 14.057 8.209 6.999 1.00 92.38 103 GLU A O 1
ATOM 840 N N . LEU A 1 104 ? 13.310 8.996 5.023 1.00 89.81 104 LEU A N 1
ATOM 841 C CA . LEU A 1 104 ? 12.954 7.679 4.495 1.00 89.81 104 LEU A CA 1
ATOM 842 C C . LEU A 1 104 ? 14.177 6.764 4.401 1.00 89.81 104 LEU A C 1
ATOM 844 O O . LEU A 1 104 ? 14.097 5.619 4.832 1.00 89.81 104 LEU A O 1
ATOM 848 N N . ASP A 1 105 ? 15.292 7.240 3.848 1.00 89.25 105 ASP A N 1
ATOM 849 C CA . ASP A 1 105 ? 16.506 6.435 3.670 1.00 89.25 105 ASP A CA 1
ATOM 850 C C . ASP A 1 105 ? 17.120 6.006 5.006 1.00 89.25 105 ASP A C 1
ATOM 852 O O . ASP A 1 105 ? 17.593 4.874 5.127 1.00 89.25 105 ASP A O 1
ATOM 856 N N . THR A 1 106 ? 17.045 6.865 6.024 1.00 91.44 106 THR A N 1
ATOM 857 C CA . THR A 1 106 ? 17.527 6.561 7.380 1.00 91.44 106 THR A CA 1
ATOM 858 C C . THR A 1 106 ? 16.714 5.445 8.040 1.00 91.44 106 THR A C 1
ATOM 860 O O . THR A 1 106 ? 17.266 4.577 8.716 1.00 91.44 106 THR A O 1
ATOM 863 N N . ASP A 1 107 ? 15.399 5.447 7.839 1.00 92.06 107 ASP A N 1
ATOM 864 C CA . ASP A 1 107 ? 14.477 4.485 8.447 1.00 92.06 107 ASP A CA 1
ATOM 865 C C . ASP A 1 107 ? 14.242 3.233 7.578 1.00 92.06 107 ASP A C 1
ATOM 867 O O . ASP A 1 107 ? 13.699 2.236 8.055 1.00 92.06 107 ASP A O 1
ATOM 871 N N . LEU A 1 108 ? 14.679 3.257 6.314 1.00 88.75 108 LEU A N 1
ATOM 872 C CA . LEU A 1 108 ? 14.365 2.263 5.287 1.00 88.75 108 LEU A CA 1
ATOM 873 C C . LEU A 1 108 ? 14.658 0.833 5.746 1.00 88.75 108 LEU A C 1
ATOM 875 O O . LEU A 1 108 ? 13.781 -0.023 5.675 1.00 88.75 108 LEU A O 1
ATOM 879 N N . LEU A 1 109 ? 15.868 0.584 6.260 1.00 89.00 109 LEU A N 1
ATOM 880 C CA . LEU A 1 109 ? 16.334 -0.752 6.660 1.00 89.00 109 LEU A CA 1
ATOM 881 C C . LEU A 1 109 ? 15.516 -1.375 7.800 1.00 89.00 109 LEU A C 1
ATOM 883 O O . LEU A 1 109 ? 15.539 -2.592 7.966 1.00 89.00 109 LEU A O 1
ATOM 887 N N . MET A 1 110 ? 14.788 -0.561 8.567 1.00 90.50 110 MET A N 1
ATOM 888 C CA . MET A 1 110 ? 13.925 -1.031 9.652 1.00 90.50 110 MET A CA 1
ATOM 889 C C . MET A 1 110 ? 12.526 -1.427 9.169 1.00 90.50 110 MET A C 1
ATOM 891 O O . MET A 1 110 ? 11.755 -2.013 9.932 1.00 90.50 110 MET A O 1
ATOM 895 N N . GLN A 1 111 ? 12.175 -1.120 7.917 1.00 89.75 111 GLN A N 1
ATOM 896 C CA . GLN A 1 111 ? 10.840 -1.358 7.383 1.00 89.75 111 GLN A CA 1
ATOM 897 C C . GLN A 1 111 ? 10.745 -2.715 6.678 1.00 89.75 111 GLN A C 1
ATOM 899 O O . GLN A 1 111 ? 11.443 -2.987 5.703 1.00 89.75 111 GLN A O 1
ATOM 904 N N . VAL A 1 112 ? 9.815 -3.554 7.145 1.00 88.50 112 VAL A N 1
ATOM 905 C CA . VAL A 1 112 ? 9.507 -4.850 6.516 1.00 88.50 112 VAL A CA 1
ATOM 906 C C . VAL A 1 112 ? 8.548 -4.674 5.344 1.00 88.50 112 VAL A C 1
ATOM 908 O O . VAL A 1 112 ? 8.840 -5.135 4.250 1.00 88.50 112 VAL A O 1
ATOM 911 N N . MET A 1 113 ? 7.417 -3.993 5.541 1.00 90.62 113 MET A N 1
ATOM 912 C CA . MET A 1 113 ? 6.506 -3.637 4.455 1.00 90.62 113 MET A CA 1
ATOM 913 C C . MET A 1 113 ? 5.810 -2.318 4.768 1.00 90.62 113 MET A C 1
ATOM 915 O O . MET A 1 113 ? 5.094 -2.223 5.763 1.00 90.62 113 MET A O 1
ATOM 919 N N . LYS A 1 114 ? 6.023 -1.304 3.924 1.00 91.44 114 LYS A N 1
ATOM 920 C CA . LYS A 1 114 ? 5.369 0.004 4.045 1.00 91.44 114 LYS A CA 1
ATOM 921 C C . LYS A 1 114 ? 5.021 0.599 2.689 1.00 91.44 114 LYS A C 1
ATOM 923 O O . LYS A 1 114 ? 5.743 0.418 1.716 1.00 91.44 114 LYS A O 1
ATOM 928 N N . ILE A 1 115 ? 3.961 1.390 2.652 1.00 89.69 115 ILE A N 1
ATOM 929 C CA . ILE A 1 115 ? 3.726 2.414 1.640 1.00 89.69 115 ILE A CA 1
ATOM 930 C C . ILE A 1 115 ? 4.245 3.722 2.240 1.00 89.69 115 ILE A C 1
ATOM 932 O O . ILE A 1 115 ? 3.608 4.321 3.110 1.00 89.69 115 ILE A O 1
ATOM 936 N N . ALA A 1 116 ? 5.441 4.120 1.815 1.00 89.50 116 ALA A N 1
ATOM 937 C CA . ALA A 1 116 ? 6.086 5.351 2.243 1.00 89.50 116 ALA A CA 1
ATOM 938 C C . ALA A 1 116 ? 5.581 6.521 1.395 1.00 89.50 116 ALA A C 1
ATOM 940 O O . ALA A 1 116 ? 5.624 6.448 0.166 1.00 89.50 116 ALA A O 1
ATOM 941 N N . ILE A 1 117 ? 5.114 7.585 2.048 1.00 88.94 117 ILE A N 1
ATOM 942 C CA . ILE A 1 117 ? 4.532 8.772 1.407 1.00 88.94 117 ILE A CA 1
ATOM 943 C C . ILE A 1 117 ? 5.444 9.975 1.666 1.00 88.94 117 ILE A C 1
ATOM 945 O O . ILE A 1 117 ? 5.695 10.307 2.822 1.00 88.94 117 ILE A O 1
ATOM 949 N N . ILE A 1 118 ? 5.910 10.632 0.601 1.00 86.44 118 ILE A N 1
ATOM 950 C CA . ILE A 1 118 ? 6.701 11.873 0.646 1.00 86.44 118 ILE A CA 1
ATOM 951 C C . ILE A 1 118 ? 5.989 12.907 -0.228 1.00 86.44 118 ILE A C 1
ATOM 953 O O . ILE A 1 118 ? 5.995 12.803 -1.459 1.00 86.44 118 ILE A O 1
ATOM 957 N N . GLY A 1 119 ? 5.361 13.902 0.400 1.00 82.75 119 GLY A N 1
ATOM 958 C CA . GLY A 1 119 ? 4.485 14.845 -0.300 1.00 82.75 119 GLY A CA 1
ATOM 959 C C . GLY A 1 119 ? 3.322 14.123 -0.992 1.00 82.75 119 GLY A C 1
ATOM 960 O O . GLY A 1 119 ? 2.519 13.468 -0.336 1.00 82.75 119 GLY A O 1
ATOM 961 N N . ASP A 1 120 ? 3.250 14.230 -2.318 1.00 73.94 120 ASP A N 1
ATOM 962 C CA . ASP A 1 120 ? 2.274 13.567 -3.196 1.00 73.94 120 ASP A CA 1
ATOM 963 C C . ASP A 1 120 ? 2.810 12.268 -3.837 1.00 73.94 120 ASP A C 1
ATOM 965 O O . ASP A 1 120 ? 2.171 11.647 -4.694 1.00 73.94 120 ASP A O 1
ATOM 969 N N . ARG A 1 121 ? 4.021 11.846 -3.467 1.00 75.25 121 ARG A N 1
ATOM 970 C CA . ARG A 1 121 ? 4.657 10.642 -4.006 1.00 75.25 121 ARG A CA 1
ATOM 971 C C . ARG A 1 121 ? 4.536 9.511 -3.011 1.00 75.25 121 ARG A C 1
ATOM 973 O O . ARG A 1 121 ? 4.685 9.708 -1.811 1.00 75.25 121 ARG A O 1
ATOM 980 N N . ALA A 1 122 ? 4.351 8.310 -3.538 1.00 80.44 122 ALA A N 1
ATOM 981 C CA . ALA A 1 122 ? 4.398 7.097 -2.750 1.00 80.44 122 ALA A CA 1
ATOM 982 C C . ALA A 1 122 ? 5.381 6.097 -3.351 1.00 80.44 122 ALA A C 1
ATOM 984 O O . ALA A 1 122 ? 5.545 6.019 -4.571 1.00 80.44 122 ALA A O 1
ATOM 985 N N . THR A 1 123 ? 6.009 5.317 -2.482 1.00 81.81 123 THR A N 1
ATOM 986 C CA . THR A 1 123 ? 6.828 4.164 -2.844 1.00 81.81 123 THR A CA 1
ATOM 987 C C . THR A 1 123 ? 6.490 3.000 -1.928 1.00 81.81 123 THR A C 1
ATOM 989 O O . THR A 1 123 ? 6.172 3.188 -0.755 1.00 81.81 123 THR A O 1
ATOM 992 N N . ILE A 1 124 ? 6.534 1.788 -2.469 1.00 84.88 124 ILE A N 1
ATOM 993 C CA . ILE A 1 124 ? 6.395 0.580 -1.662 1.00 84.88 124 ILE A CA 1
ATOM 994 C C . ILE A 1 124 ? 7.795 0.186 -1.199 1.00 84.88 124 ILE A C 1
ATOM 996 O O . ILE A 1 124 ? 8.710 0.077 -2.015 1.00 84.88 124 ILE A O 1
ATOM 1000 N N . VAL A 1 125 ? 7.951 -0.030 0.100 1.00 86.56 125 VAL A N 1
ATOM 1001 C CA . VAL A 1 125 ? 9.155 -0.555 0.736 1.00 86.56 125 VAL A CA 1
ATOM 1002 C C . VAL A 1 125 ? 8.874 -1.988 1.158 1.00 86.56 125 VAL A C 1
ATOM 1004 O O . VAL A 1 125 ? 7.880 -2.233 1.839 1.00 86.56 125 VAL A O 1
ATOM 1007 N N . VAL A 1 126 ? 9.742 -2.914 0.759 1.00 87.44 126 VAL A N 1
ATOM 1008 C CA . VAL A 1 126 ? 9.724 -4.317 1.185 1.00 87.44 126 VAL A CA 1
ATOM 1009 C C . VAL A 1 126 ? 11.128 -4.686 1.647 1.00 87.44 126 VAL A C 1
ATOM 1011 O O . VAL A 1 126 ? 12.078 -4.518 0.887 1.00 87.44 126 VAL A O 1
ATOM 1014 N N . GLU A 1 127 ? 11.256 -5.148 2.888 1.00 88.00 127 GLU A N 1
ATOM 1015 C CA . GLU A 1 127 ? 12.509 -5.593 3.516 1.00 88.00 127 GLU A CA 1
ATOM 1016 C C . GLU A 1 127 ? 13.659 -4.592 3.303 1.00 88.00 127 GLU A C 1
ATOM 1018 O O . GLU A 1 127 ? 14.729 -4.912 2.782 1.00 88.00 127 GLU A O 1
ATOM 1023 N N . GLY A 1 128 ? 13.398 -3.325 3.625 1.00 84.50 128 GLY A N 1
ATOM 1024 C CA . GLY A 1 128 ? 14.349 -2.229 3.449 1.00 84.50 128 GLY A CA 1
ATOM 1025 C C . GLY A 1 128 ? 14.722 -1.897 2.006 1.00 84.50 128 GLY A C 1
ATOM 1026 O O .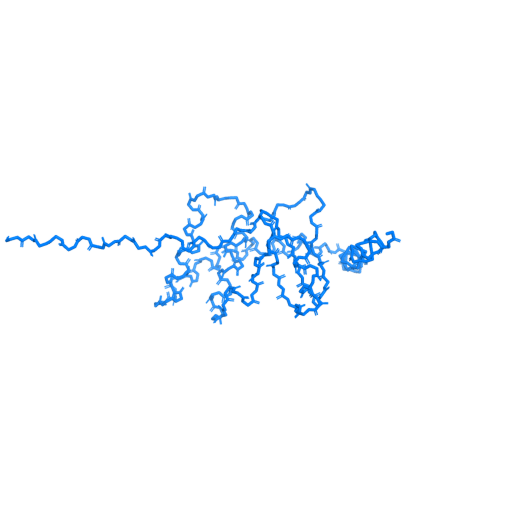 GLY A 1 128 ? 15.708 -1.202 1.768 1.00 84.50 128 GLY A O 1
ATOM 1027 N N . THR A 1 129 ? 13.943 -2.360 1.028 1.00 82.00 129 THR A N 1
ATOM 1028 C CA . THR A 1 129 ? 14.150 -2.070 -0.393 1.00 82.00 129 THR A CA 1
ATOM 1029 C C . THR A 1 129 ? 12.958 -1.311 -0.962 1.00 82.00 129 THR A C 1
ATOM 1031 O O . THR A 1 129 ? 11.817 -1.757 -0.861 1.00 82.00 129 THR A O 1
ATOM 1034 N N . LYS A 1 130 ? 13.215 -0.174 -1.617 1.00 80.31 130 LYS A N 1
ATOM 1035 C CA . LYS A 1 130 ? 12.200 0.546 -2.401 1.00 80.31 130 LYS A CA 1
ATOM 1036 C C . LYS A 1 130 ? 11.879 -0.276 -3.649 1.00 80.31 130 LYS A C 1
ATOM 1038 O O . LYS A 1 130 ? 12.705 -0.388 -4.553 1.00 80.31 130 LYS A O 1
ATOM 1043 N N . VAL A 1 131 ? 10.698 -0.885 -3.689 1.00 72.94 131 VAL A N 1
ATOM 1044 C CA . VAL A 1 131 ? 10.288 -1.783 -4.777 1.00 72.94 131 VAL A CA 1
ATOM 1045 C C . VAL A 1 131 ? 9.460 -1.110 -5.862 1.00 72.94 131 VAL A C 1
ATOM 1047 O O . VAL A 1 131 ? 9.447 -1.578 -6.993 1.00 72.94 131 VAL A O 1
ATOM 1050 N N . LEU A 1 132 ? 8.818 0.017 -5.564 1.00 67.19 132 LEU A N 1
ATOM 1051 C CA . LEU A 1 132 ? 8.068 0.771 -6.567 1.00 67.19 132 LEU A CA 1
ATOM 1052 C C . LEU A 1 132 ? 8.510 2.230 -6.532 1.00 67.19 132 LEU A C 1
ATOM 1054 O O . LEU A 1 132 ? 8.110 2.972 -5.638 1.00 67.19 132 LEU A O 1
ATOM 1058 N N . GLN A 1 133 ? 9.361 2.644 -7.468 1.00 58.09 133 GLN A N 1
ATOM 1059 C CA . GLN A 1 133 ? 9.831 4.025 -7.573 1.00 58.09 133 GLN A CA 1
ATOM 1060 C C . GLN A 1 133 ? 9.396 4.567 -8.939 1.00 58.09 133 GLN A C 1
ATOM 1062 O O . GLN A 1 133 ? 9.806 4.055 -9.975 1.00 58.09 133 GLN A O 1
ATOM 1067 N N . ARG A 1 134 ? 8.486 5.548 -8.927 1.00 63.97 134 ARG A N 1
ATOM 1068 C CA . ARG A 1 134 ? 7.787 6.100 -10.101 1.00 63.97 134 ARG A CA 1
ATOM 1069 C C . ARG A 1 134 ? 8.768 6.490 -11.219 1.00 63.97 134 ARG A C 1
ATOM 1071 O O . ARG A 1 134 ? 9.459 7.496 -11.095 1.00 63.97 134 ARG A O 1
ATOM 1078 N N . THR A 1 135 ? 8.758 5.771 -12.340 1.00 42.00 135 THR A N 1
ATOM 1079 C CA . THR A 1 135 ? 9.330 6.241 -13.612 1.00 42.00 135 THR A CA 1
ATOM 1080 C C . THR A 1 135 ? 8.196 6.715 -14.512 1.00 42.00 135 THR A C 1
ATOM 1082 O O . THR A 1 135 ? 7.626 5.940 -15.266 1.00 42.00 135 THR A O 1
ATOM 1085 N N . HIS A 1 136 ? 7.840 7.989 -14.356 1.00 41.78 136 HIS A N 1
ATOM 1086 C CA . HIS A 1 136 ? 7.009 8.837 -15.225 1.00 41.78 136 HIS A CA 1
ATOM 1087 C C . HIS A 1 136 ? 5.606 8.396 -15.702 1.00 41.78 136 HIS A C 1
ATOM 1089 O O . HIS A 1 136 ? 4.843 9.290 -16.050 1.00 41.78 136 HIS A O 1
ATOM 1095 N N . GLU A 1 137 ? 5.182 7.131 -15.655 1.00 41.44 137 GLU A N 1
ATOM 1096 C CA . GLU A 1 137 ? 3.890 6.719 -16.238 1.00 41.44 137 GLU A CA 1
ATOM 1097 C C . GLU A 1 137 ? 3.198 5.568 -15.485 1.00 41.44 137 GLU A C 1
ATOM 1099 O O . GLU A 1 137 ? 2.859 4.555 -16.075 1.00 41.44 137 GLU A O 1
ATOM 1104 N N . THR A 1 138 ? 2.917 5.708 -14.188 1.00 45.28 138 THR A N 1
ATOM 1105 C CA . THR A 1 138 ? 1.781 4.995 -13.570 1.00 45.28 138 THR A CA 1
ATOM 1106 C C . THR A 1 138 ? 1.269 5.766 -12.361 1.00 45.28 138 THR A C 1
ATOM 1108 O O . THR A 1 138 ? 1.991 6.139 -11.431 1.00 45.28 138 THR A O 1
ATOM 1111 N N . ASN A 1 139 ? -0.023 6.058 -12.420 1.00 47.62 139 ASN A N 1
ATOM 1112 C CA . ASN A 1 139 ? -0.728 6.896 -11.482 1.00 47.62 139 ASN A CA 1
ATOM 1113 C C . ASN A 1 139 ? -1.146 6.026 -10.269 1.00 47.62 139 ASN A C 1
ATOM 1115 O O . ASN A 1 139 ? -2.049 5.193 -10.336 1.00 47.62 139 ASN A O 1
ATOM 1119 N N . LEU A 1 140 ? -0.477 6.215 -9.137 1.00 52.38 140 LEU A N 1
ATOM 1120 C CA . LEU A 1 140 ? -0.960 5.854 -7.804 1.00 52.38 140 LEU A CA 1
ATOM 1121 C C . LEU A 1 140 ? -0.483 6.961 -6.871 1.00 52.38 140 LEU A C 1
ATOM 1123 O O . LEU A 1 140 ? 0.720 7.113 -6.652 1.00 52.38 140 LEU A O 1
ATOM 1127 N N . THR A 1 141 ? -1.416 7.767 -6.387 1.00 54.84 141 THR A N 1
ATOM 1128 C CA . THR A 1 141 ? -1.155 8.873 -5.465 1.00 54.84 141 THR A CA 1
ATOM 1129 C C . THR A 1 141 ? -1.818 8.499 -4.152 1.00 54.84 141 THR A C 1
ATOM 1131 O O . THR A 1 141 ? -2.991 8.137 -4.148 1.00 54.84 141 THR A O 1
ATOM 1134 N N . PHE A 1 142 ? -1.050 8.515 -3.065 1.00 61.50 142 PHE A N 1
ATOM 1135 C CA . PHE A 1 142 ? -1.561 8.252 -1.726 1.00 61.50 142 PHE A CA 1
ATOM 1136 C C . PHE A 1 142 ? -1.447 9.539 -0.930 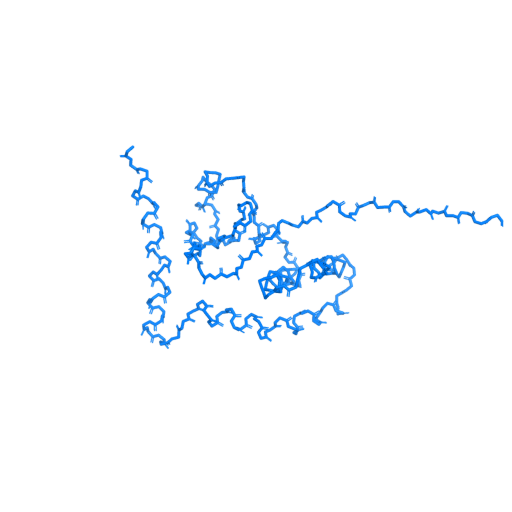1.00 61.50 142 PHE A C 1
ATOM 1138 O O . PHE A 1 142 ? -0.362 10.110 -0.831 1.00 61.50 142 PHE A O 1
ATOM 1145 N N . HIS A 1 143 ? -2.559 9.998 -0.380 1.00 58.69 143 HIS A N 1
ATOM 1146 C CA . HIS A 1 143 ? -2.591 11.221 0.408 1.00 58.69 143 HIS A CA 1
ATOM 1147 C C . HIS A 1 143 ? -2.613 10.867 1.886 1.00 58.69 143 HIS A C 1
ATOM 1149 O O . HIS A 1 143 ? -3.236 9.885 2.277 1.00 58.69 143 HIS A O 1
ATOM 1155 N N . ALA A 1 144 ? -1.958 11.663 2.728 1.00 51.19 144 ALA A N 1
ATOM 1156 C CA . ALA A 1 144 ? -2.104 11.506 4.170 1.00 51.19 144 ALA A CA 1
ATOM 1157 C C . ALA A 1 144 ? -3.599 11.544 4.560 1.00 51.19 144 ALA A C 1
ATOM 1159 O O . ALA A 1 144 ? -4.358 12.311 3.958 1.00 51.19 144 ALA A O 1
ATOM 1160 N N . PRO A 1 145 ? -4.044 10.713 5.522 1.00 49.12 145 PRO A N 1
ATOM 1161 C CA . PRO A 1 145 ? -5.404 10.808 6.027 1.00 49.12 145 PRO A CA 1
ATOM 1162 C C . PRO A 1 145 ? -5.611 12.212 6.601 1.00 49.12 145 PRO A C 1
ATOM 1164 O O . PRO A 1 145 ? -4.871 12.641 7.486 1.00 49.12 145 PRO A O 1
ATOM 1167 N N . ASP A 1 146 ? -6.599 12.940 6.080 1.00 48.84 146 ASP A N 1
ATOM 1168 C CA . ASP A 1 146 ? -6.976 14.228 6.648 1.00 48.84 146 ASP A CA 1
ATOM 1169 C C . ASP A 1 146 ? -7.663 13.978 7.997 1.00 48.84 146 ASP A C 1
ATOM 1171 O O . ASP A 1 146 ? -8.830 13.580 8.075 1.00 48.84 146 ASP A O 1
ATOM 1175 N N . LEU A 1 147 ? -6.885 14.139 9.066 1.00 45.56 147 LEU A N 1
ATOM 1176 C CA . LEU A 1 147 ? -7.313 14.012 10.459 1.00 45.56 147 LEU A CA 1
ATOM 1177 C C . LEU A 1 147 ? -7.997 15.290 10.976 1.00 45.56 147 LEU A C 1
ATOM 1179 O O . LEU A 1 147 ? -8.409 15.324 12.132 1.00 45.56 147 LEU A O 1
ATOM 1183 N N . THR A 1 148 ? -8.133 16.345 10.160 1.00 43.91 148 THR A N 1
ATOM 1184 C CA . THR A 1 148 ? -8.638 17.652 10.624 1.00 43.91 148 THR A CA 1
ATOM 1185 C C . THR A 1 148 ? -10.157 17.818 10.542 1.00 43.91 148 THR A C 1
ATOM 1187 O O . THR A 1 148 ? -10.689 18.831 10.991 1.00 43.91 148 THR A O 1
ATOM 1190 N N . ARG A 1 149 ? -10.888 16.826 10.017 1.00 43.91 149 ARG A N 1
ATOM 1191 C CA . ARG A 1 149 ? -12.337 16.941 9.771 1.00 43.91 149 ARG A CA 1
ATOM 1192 C C . ARG A 1 149 ? -13.264 16.465 10.887 1.00 43.91 149 ARG A C 1
ATOM 1194 O O . ARG A 1 149 ? -14.476 16.496 10.693 1.00 43.91 149 ARG A O 1
ATOM 1201 N N . ASP A 1 150 ? -12.745 16.118 12.062 1.00 45.75 150 ASP A N 1
ATOM 1202 C CA . ASP A 1 150 ? -13.586 15.825 13.228 1.00 45.75 150 ASP A CA 1
ATOM 1203 C C . ASP A 1 150 ? -13.326 16.812 14.371 1.00 45.75 150 ASP A C 1
ATOM 1205 O O . ASP A 1 150 ? -12.464 16.589 15.211 1.00 45.75 150 ASP A O 1
ATOM 1209 N N . VAL A 1 151 ? -14.037 17.945 14.332 1.00 44.16 151 VAL A N 1
ATOM 1210 C CA . VAL A 1 151 ? -14.761 18.547 15.470 1.00 44.16 151 VAL A CA 1
ATOM 1211 C C . VAL A 1 151 ? -15.591 19.733 14.957 1.00 44.16 151 VAL A C 1
ATOM 1213 O O . VAL A 1 151 ? -15.193 20.892 15.040 1.00 44.16 151 VAL A O 1
ATOM 1216 N N . SER A 1 152 ? -16.790 19.462 14.441 1.00 34.91 152 SER A N 1
ATOM 1217 C CA . SER A 1 152 ? -17.866 20.460 14.506 1.00 34.91 152 SER A CA 1
ATOM 1218 C C . SER A 1 152 ? -18.686 20.166 15.764 1.00 34.91 152 SER A C 1
ATOM 1220 O O . SER A 1 152 ? -19.266 19.082 15.849 1.00 34.91 152 SER A O 1
ATOM 1222 N N . PRO A 1 153 ? -18.742 21.070 16.760 1.00 38.50 153 PRO A N 1
ATOM 1223 C CA . PRO A 1 153 ? -19.601 20.885 17.918 1.00 38.50 153 PRO A CA 1
ATOM 1224 C C . PRO A 1 153 ? -21.048 20.825 17.440 1.00 38.50 153 PRO A C 1
ATOM 1226 O O . PRO A 1 153 ? -21.542 21.751 16.796 1.00 38.50 153 PRO A O 1
ATOM 1229 N N . ILE A 1 154 ? -21.731 19.729 17.752 1.00 43.19 154 ILE A N 1
ATOM 1230 C CA . ILE A 1 154 ? -23.174 19.616 17.575 1.00 43.19 154 ILE A CA 1
ATOM 1231 C C . ILE A 1 154 ? -23.800 20.756 18.384 1.00 43.19 154 ILE A C 1
ATOM 1233 O O . ILE A 1 154 ? -23.751 20.755 19.615 1.00 43.19 154 ILE A O 1
ATOM 1237 N N . HIS A 1 155 ? -24.370 21.744 17.693 1.00 39.91 155 HIS A N 1
ATOM 1238 C CA . HIS A 1 155 ? -25.240 22.732 18.312 1.00 39.91 155 HIS A CA 1
ATOM 1239 C C . HIS A 1 155 ? -26.450 21.986 18.888 1.00 39.91 155 HIS A C 1
ATOM 1241 O O . HIS A 1 155 ? -27.390 21.639 18.174 1.00 39.91 155 HIS A O 1
ATOM 1247 N N . LEU A 1 156 ? -26.421 21.735 20.197 1.00 41.47 156 LEU A N 1
ATOM 1248 C CA . LEU A 1 156 ? -27.613 21.474 20.995 1.00 41.47 156 LEU A CA 1
ATOM 1249 C C . LEU A 1 156 ? -28.458 22.752 20.984 1.00 41.47 156 LEU A C 1
ATOM 1251 O O . LEU A 1 156 ? -28.320 23.624 21.840 1.00 41.47 156 LEU A O 1
ATOM 1255 N N . GLY A 1 157 ? -29.308 22.878 19.969 1.00 37.53 157 GLY A N 1
ATOM 1256 C CA . GLY A 1 157 ? -30.440 23.788 20.001 1.00 37.53 157 GLY A CA 1
ATOM 1257 C C . GLY A 1 157 ? -31.454 23.261 21.009 1.00 37.53 157 GLY A C 1
ATOM 1258 O O . GLY A 1 157 ? -32.244 22.377 20.687 1.00 37.53 157 GLY A O 1
ATOM 1259 N N . LEU A 1 158 ? -31.411 23.796 22.232 1.00 40.84 158 LEU A N 1
ATOM 1260 C CA . LEU A 1 158 ? -32.570 23.816 23.117 1.00 40.84 158 LEU A CA 1
ATOM 1261 C C . LEU A 1 158 ? -33.684 24.577 22.385 1.00 40.84 158 LEU A C 1
ATOM 1263 O O . LEU A 1 158 ? -33.558 25.778 22.143 1.00 40.84 158 LEU A O 1
ATOM 1267 N N . VAL A 1 159 ? -34.760 23.883 22.033 1.00 46.28 159 VAL A N 1
ATOM 1268 C CA . VAL A 1 159 ? -36.049 24.529 21.785 1.00 46.28 159 VAL A CA 1
ATOM 1269 C C . VAL A 1 159 ? -36.720 24.672 23.150 1.00 46.28 159 VAL A C 1
ATOM 1271 O O . VAL A 1 159 ? -36.836 23.687 23.880 1.00 46.28 159 VAL A O 1
ATOM 1274 N N . LEU A 1 160 ? -37.041 25.923 23.491 1.00 49.75 160 LEU A N 1
ATOM 1275 C CA . LEU A 1 160 ? -37.851 26.338 24.641 1.00 49.75 160 LEU A CA 1
ATOM 1276 C C . LEU A 1 160 ? -39.249 25.713 24.611 1.00 49.75 160 LEU A C 1
ATOM 1278 O O . LEU A 1 160 ? -39.803 25.581 23.496 1.00 49.75 160 LEU A O 1
#